Protein AF-A0A4Q8UQN9-F1 (afdb_monomer)

Structure (mmCIF, N/CA/C/O backbone):
data_AF-A0A4Q8UQN9-F1
#
_entry.id   AF-A0A4Q8UQN9-F1
#
loop_
_atom_site.group_PDB
_atom_site.id
_atom_site.type_symbol
_atom_site.label_atom_id
_atom_site.label_alt_id
_atom_site.label_comp_id
_atom_site.label_asym_id
_atom_site.label_entity_id
_atom_site.label_seq_id
_atom_site.pdbx_PDB_ins_code
_atom_site.Cartn_x
_atom_site.Cartn_y
_atom_site.Cartn_z
_atom_site.occupancy
_atom_site.B_iso_or_equiv
_atom_site.auth_seq_id
_atom_site.auth_comp_id
_atom_site.auth_asym_id
_atom_site.auth_atom_id
_atom_site.pdbx_PDB_model_num
ATOM 1 N N . MET A 1 1 ? 23.065 5.303 24.750 1.00 38.78 1 MET A N 1
ATOM 2 C CA . MET A 1 1 ? 22.580 4.631 23.529 1.00 38.78 1 MET A CA 1
ATOM 3 C C . MET A 1 1 ? 21.196 5.179 23.264 1.00 38.78 1 MET A C 1
ATOM 5 O O . MET A 1 1 ? 20.233 4.684 23.829 1.00 38.78 1 MET A O 1
ATOM 9 N N . THR A 1 2 ? 21.114 6.290 22.540 1.00 38.38 2 THR A N 1
ATOM 10 C CA . THR A 1 2 ? 19.826 6.889 22.186 1.00 38.38 2 THR A CA 1
ATOM 11 C C . THR A 1 2 ? 19.364 6.171 20.930 1.00 38.38 2 THR A C 1
ATOM 13 O O . THR A 1 2 ? 20.049 6.230 19.913 1.00 38.38 2 THR A O 1
ATOM 16 N N . MET A 1 3 ? 18.284 5.399 21.038 1.00 43.62 3 MET A N 1
ATOM 17 C CA . MET A 1 3 ? 17.592 4.884 19.864 1.00 43.62 3 MET A CA 1
ATOM 18 C C . MET A 1 3 ? 16.981 6.092 19.162 1.00 43.62 3 MET A C 1
ATOM 20 O O . MET A 1 3 ? 16.024 6.683 19.659 1.00 43.62 3 MET A O 1
ATOM 24 N N . ASP A 1 4 ? 17.608 6.492 18.062 1.00 40.50 4 ASP A N 1
ATOM 25 C CA . ASP A 1 4 ? 17.072 7.457 17.115 1.00 40.50 4 ASP A CA 1
A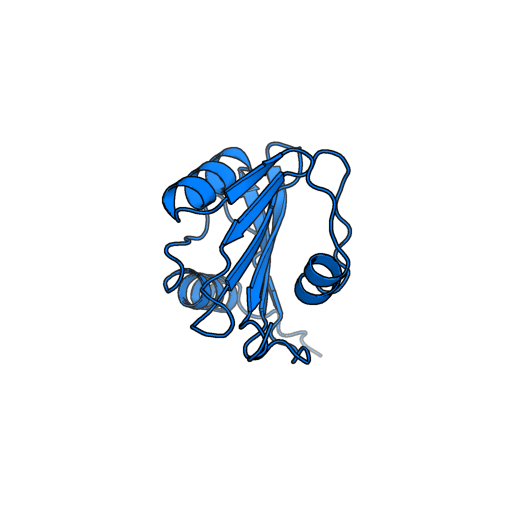TOM 26 C C . ASP A 1 4 ? 15.787 6.837 16.552 1.00 40.50 4 ASP A C 1
ATOM 28 O O . ASP A 1 4 ? 15.816 5.888 15.768 1.00 40.50 4 ASP A O 1
ATOM 32 N N . SER A 1 5 ? 14.644 7.260 17.089 1.00 50.06 5 SER A N 1
ATOM 33 C CA . SER A 1 5 ? 13.361 6.961 16.463 1.00 50.06 5 SER A CA 1
ATOM 34 C C . SER A 1 5 ? 13.346 7.783 15.180 1.00 50.06 5 SER A C 1
ATOM 36 O O . SER A 1 5 ? 13.483 9.003 15.296 1.00 50.06 5 SER A O 1
ATOM 38 N N . PRO A 1 6 ? 13.229 7.178 13.982 1.00 48.44 6 PRO A N 1
ATOM 39 C CA . PRO A 1 6 ? 13.164 7.965 12.761 1.00 48.44 6 PRO A CA 1
ATOM 40 C C . PRO A 1 6 ? 12.004 8.944 12.916 1.00 48.44 6 PRO A C 1
ATOM 42 O O . PRO A 1 6 ? 10.901 8.550 13.305 1.00 48.44 6 PRO A O 1
ATOM 45 N N . ALA A 1 7 ? 12.289 10.229 12.712 1.00 49.69 7 ALA A N 1
ATOM 46 C CA . ALA A 1 7 ? 11.323 11.285 12.923 1.00 49.69 7 ALA A CA 1
ATOM 47 C C . ALA A 1 7 ? 10.059 10.963 12.121 1.00 49.69 7 ALA A C 1
ATOM 49 O O . ALA A 1 7 ? 10.106 10.747 10.911 1.00 49.69 7 ALA A O 1
ATOM 50 N N . THR A 1 8 ? 8.907 10.939 12.786 1.00 53.03 8 THR A N 1
ATOM 51 C CA . THR A 1 8 ? 7.613 10.639 12.159 1.00 53.03 8 THR A CA 1
ATOM 52 C C . THR A 1 8 ? 7.322 11.574 10.968 1.00 53.03 8 THR A C 1
ATOM 54 O O . THR A 1 8 ? 6.600 11.200 10.050 1.00 53.03 8 THR A O 1
ATOM 57 N N . GLY A 1 9 ? 7.941 12.764 10.928 1.00 57.84 9 GLY A N 1
ATOM 58 C CA . GLY A 1 9 ? 7.896 13.688 9.787 1.00 57.84 9 GLY A CA 1
ATOM 59 C C . GLY A 1 9 ? 8.644 13.215 8.530 1.00 57.84 9 GLY A C 1
ATOM 60 O O . GLY A 1 9 ? 8.201 13.515 7.419 1.00 57.84 9 GLY A O 1
ATOM 61 N N . ASP A 1 10 ? 9.716 12.432 8.675 1.00 83.00 10 ASP A N 1
ATOM 62 C CA . ASP A 1 10 ? 10.464 11.865 7.545 1.00 83.00 10 ASP A CA 1
ATOM 63 C C . ASP A 1 10 ? 9.693 10.702 6.912 1.00 83.00 10 ASP A C 1
ATOM 65 O O . ASP A 1 10 ? 9.572 10.617 5.689 1.00 83.00 10 ASP A O 1
ATOM 69 N N . ALA A 1 11 ? 9.102 9.837 7.742 1.00 90.81 11 ALA A N 1
ATOM 70 C CA . ALA A 1 11 ? 8.358 8.670 7.274 1.00 90.81 11 ALA A CA 1
ATOM 71 C C . ALA A 1 11 ? 7.092 9.059 6.491 1.00 90.81 11 ALA A C 1
ATOM 73 O O . ALA A 1 11 ? 6.841 8.504 5.420 1.00 90.81 11 ALA A O 1
ATOM 74 N N . SER A 1 12 ? 6.327 10.044 6.975 1.00 92.31 12 SER A N 1
ATOM 75 C CA . SER A 1 12 ? 5.133 10.547 6.281 1.00 92.31 12 SER A CA 1
ATOM 76 C C . SER A 1 12 ? 5.472 11.201 4.943 1.00 92.31 12 SER A C 1
ATOM 78 O O . SER A 1 12 ? 4.818 10.932 3.936 1.00 92.31 12 SER A O 1
ATOM 80 N N . SER A 1 13 ? 6.523 12.026 4.908 1.00 94.06 13 SER A N 1
ATOM 81 C CA . SER A 1 13 ? 6.965 12.708 3.683 1.00 94.06 13 SER A CA 1
ATOM 82 C C . SER A 1 13 ? 7.496 11.720 2.642 1.00 94.06 13 SER A C 1
ATOM 84 O O . SER A 1 13 ? 7.214 11.849 1.447 1.00 94.06 13 SER A O 1
ATOM 86 N N . LEU A 1 14 ? 8.222 10.692 3.092 1.00 95.06 14 LEU A N 1
ATOM 87 C CA . LEU A 1 14 ? 8.696 9.609 2.238 1.00 95.06 14 LEU A CA 1
ATOM 88 C C . LEU A 1 14 ? 7.530 8.785 1.681 1.00 95.06 14 LEU A C 1
ATOM 90 O O . LEU A 1 14 ? 7.473 8.555 0.475 1.00 95.06 14 LEU A O 1
ATOM 94 N N . ALA A 1 15 ? 6.579 8.382 2.528 1.00 95.81 15 ALA A N 1
ATOM 95 C CA . ALA A 1 15 ? 5.383 7.662 2.097 1.00 95.81 15 ALA A CA 1
ATOM 96 C C . ALA A 1 15 ? 4.577 8.466 1.065 1.00 95.81 15 ALA A C 1
ATOM 98 O O . ALA A 1 15 ? 4.256 7.941 0.002 1.00 95.81 15 ALA A O 1
ATOM 99 N N . ALA A 1 16 ? 4.335 9.757 1.313 1.00 94.81 16 ALA A N 1
ATOM 100 C CA . ALA A 1 16 ? 3.656 10.634 0.359 1.00 94.81 16 ALA A CA 1
ATOM 101 C C . ALA A 1 16 ? 4.394 10.709 -0.991 1.00 94.81 16 ALA A C 1
ATOM 103 O O . ALA A 1 16 ? 3.765 10.634 -2.046 1.00 94.81 16 ALA A O 1
ATOM 104 N N . SER A 1 17 ? 5.728 10.786 -0.968 1.00 94.94 17 SER A N 1
ATOM 105 C CA . SER A 1 17 ? 6.553 10.816 -2.184 1.00 94.94 17 SER A CA 1
ATOM 106 C C . SER A 1 17 ? 6.502 9.504 -2.972 1.00 94.94 17 SER A C 1
ATOM 108 O O . SER A 1 17 ? 6.546 9.525 -4.199 1.00 94.94 17 SER A O 1
ATOM 110 N N . LEU A 1 18 ? 6.394 8.363 -2.285 1.00 94.62 18 LEU A N 1
ATOM 111 C CA . LEU A 1 18 ? 6.224 7.053 -2.920 1.00 94.62 18 LEU A CA 1
ATOM 112 C C . LEU A 1 18 ? 4.813 6.883 -3.504 1.00 94.62 18 LEU A C 1
ATOM 114 O O . LEU A 1 18 ? 4.654 6.232 -4.533 1.00 94.62 18 LEU A O 1
ATOM 118 N N . PHE A 1 19 ? 3.798 7.464 -2.862 1.00 94.94 19 PHE A N 1
ATOM 119 C CA . PHE A 1 19 ? 2.389 7.303 -3.230 1.00 94.94 19 PHE A CA 1
ATOM 120 C C . PHE A 1 19 ? 1.978 8.216 -4.393 1.00 94.94 19 PHE A C 1
ATOM 122 O O . PHE A 1 19 ? 1.211 7.794 -5.258 1.00 94.94 19 PHE A O 1
ATOM 129 N N . ALA A 1 20 ? 2.526 9.434 -4.456 1.00 93.00 20 ALA A N 1
ATOM 130 C CA . ALA A 1 20 ? 2.139 10.444 -5.441 1.00 93.00 20 ALA A CA 1
ATOM 131 C C . ALA A 1 20 ? 2.235 9.986 -6.915 1.00 93.00 20 ALA A C 1
ATOM 133 O O . ALA A 1 20 ? 1.299 10.253 -7.664 1.00 93.00 20 ALA A O 1
ATOM 134 N N . PRO A 1 21 ? 3.278 9.253 -7.365 1.00 91.38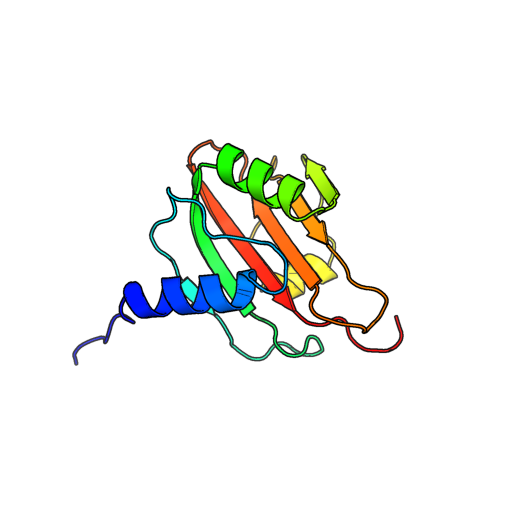 21 PRO A N 1
ATOM 135 C CA . PRO A 1 21 ? 3.354 8.746 -8.741 1.00 91.38 21 PRO A CA 1
ATOM 136 C C . PRO A 1 21 ? 2.280 7.711 -9.107 1.00 91.38 21 PRO A C 1
ATOM 138 O O . PRO A 1 21 ? 2.174 7.332 -10.271 1.00 91.38 21 PRO A O 1
ATOM 141 N N . LEU A 1 22 ? 1.543 7.202 -8.119 1.00 91.31 22 LEU A N 1
ATOM 142 C CA . LEU A 1 22 ? 0.517 6.170 -8.260 1.00 91.31 22 LEU A CA 1
ATOM 143 C C . LEU A 1 22 ? -0.899 6.718 -8.042 1.00 91.31 22 LEU A C 1
ATOM 145 O O . LEU A 1 22 ? -1.835 5.926 -7.932 1.00 91.31 22 LEU A O 1
ATOM 149 N N . ASP A 1 23 ? -1.039 8.044 -7.942 1.00 92.00 23 ASP A N 1
ATOM 150 C CA . ASP A 1 23 ? -2.276 8.741 -7.570 1.00 92.00 23 ASP A CA 1
ATOM 151 C C . ASP A 1 23 ? -2.835 8.297 -6.202 1.00 92.00 23 ASP A C 1
ATOM 153 O O . ASP A 1 23 ? -4.021 8.454 -5.911 1.00 92.00 23 ASP A O 1
ATOM 157 N N . LEU A 1 24 ? -1.974 7.737 -5.346 1.00 93.88 24 LEU A N 1
ATOM 158 C CA . LEU A 1 24 ? -2.288 7.412 -3.960 1.00 93.88 24 LEU A CA 1
ATOM 159 C C . LEU A 1 24 ? -1.946 8.600 -3.055 1.00 93.88 24 LEU A C 1
ATOM 161 O O . LEU A 1 24 ? -1.036 9.387 -3.326 1.00 93.88 24 LEU A O 1
ATOM 165 N N . SER A 1 25 ? -2.629 8.682 -1.920 1.00 95.31 25 SER A N 1
ATOM 166 C CA . SER A 1 25 ? -2.336 9.637 -0.854 1.00 95.31 25 SER A CA 1
ATOM 167 C C . SER A 1 25 ? -2.380 8.945 0.501 1.00 95.31 25 SER A C 1
ATOM 169 O O . SER A 1 25 ? -3.040 7.918 0.664 1.00 95.31 25 SER A O 1
ATOM 171 N N . LEU A 1 26 ? -1.681 9.505 1.489 1.00 94.75 26 LEU A N 1
ATOM 172 C CA . LEU A 1 26 ? -1.914 9.112 2.874 1.00 94.75 26 LEU A CA 1
ATOM 173 C C . LEU A 1 26 ? -3.311 9.596 3.298 1.00 94.75 26 LEU A C 1
ATOM 175 O O . LEU A 1 26 ? -3.647 10.748 3.011 1.00 94.75 26 LEU A O 1
ATOM 179 N N . PRO A 1 27 ? -4.110 8.753 3.973 1.00 94.12 27 PRO A N 1
ATOM 180 C CA . PRO A 1 27 ? -5.325 9.198 4.649 1.00 94.12 27 PRO A CA 1
ATOM 181 C C . PRO A 1 27 ? -5.029 10.339 5.631 1.00 94.12 27 PRO A C 1
ATOM 183 O O . PRO A 1 27 ? -3.977 10.350 6.272 1.00 94.12 27 PRO A O 1
ATOM 186 N N . ALA A 1 28 ? -5.961 11.274 5.808 1.00 92.00 28 ALA A N 1
ATOM 187 C CA . ALA A 1 28 ? -5.829 12.348 6.794 1.00 92.00 28 ALA A CA 1
ATOM 188 C C . ALA A 1 28 ? -5.784 11.804 8.233 1.00 92.00 28 ALA A C 1
ATOM 190 O O . ALA A 1 28 ? -5.187 12.417 9.117 1.00 92.00 28 ALA A O 1
ATOM 191 N N . SER A 1 29 ? -6.396 10.638 8.449 1.00 91.69 29 SER A N 1
ATOM 192 C CA . SER A 1 29 ? -6.393 9.885 9.705 1.00 91.69 29 SER A CA 1
ATOM 193 C C . SER A 1 29 ? -5.123 9.049 9.943 1.00 91.69 29 SER A C 1
ATOM 195 O O . SER A 1 29 ? -5.049 8.348 10.953 1.00 91.69 29 SER A O 1
ATOM 197 N N . ALA A 1 30 ? -4.139 9.084 9.034 1.00 93.38 30 ALA A N 1
ATOM 198 C CA . ALA A 1 30 ? -2.958 8.231 9.118 1.00 93.38 30 ALA A CA 1
ATOM 199 C C . ALA A 1 30 ? -2.062 8.568 10.322 1.00 93.38 30 ALA A C 1
ATOM 201 O O . ALA A 1 30 ? -1.633 9.707 10.501 1.00 93.38 30 ALA A O 1
ATOM 202 N N . ASP A 1 31 ? -1.713 7.539 11.093 1.00 93.38 31 ASP A N 1
ATOM 203 C CA . ASP A 1 31 ? -0.802 7.618 12.235 1.00 93.38 31 ASP A CA 1
ATOM 204 C C . ASP A 1 31 ? 0.164 6.419 12.273 1.00 93.38 31 ASP A C 1
ATOM 206 O O . ASP A 1 31 ? -0.056 5.387 11.628 1.00 93.38 31 ASP A O 1
ATOM 210 N N . GLY A 1 32 ? 1.268 6.559 13.013 1.00 93.88 32 GLY A N 1
ATOM 211 C CA . GLY A 1 32 ? 2.249 5.490 13.216 1.00 93.88 32 GLY A CA 1
ATOM 212 C C . GLY A 1 32 ? 2.937 5.025 11.928 1.00 93.88 32 GLY A C 1
ATOM 213 O O . GLY A 1 32 ? 3.208 3.833 11.772 1.00 93.88 32 GLY A O 1
ATOM 214 N N . ILE A 1 33 ? 3.182 5.948 10.992 1.00 95.50 33 ILE A N 1
ATOM 215 C CA . ILE A 1 33 ? 3.724 5.642 9.664 1.00 95.50 33 ILE A CA 1
ATOM 216 C C . ILE A 1 33 ? 5.158 5.117 9.773 1.00 95.50 33 ILE A C 1
ATOM 218 O O . ILE A 1 33 ? 6.049 5.774 10.309 1.00 95.50 33 ILE A O 1
ATOM 222 N N . ALA A 1 34 ? 5.384 3.941 9.196 1.00 94.75 34 ALA A N 1
ATOM 223 C CA . ALA A 1 34 ? 6.693 3.329 9.027 1.00 94.75 34 ALA A CA 1
ATOM 224 C C . ALA A 1 34 ? 6.896 2.943 7.560 1.00 94.75 34 ALA A C 1
ATOM 226 O O . ALA A 1 34 ? 5.973 2.443 6.917 1.00 94.75 34 ALA A O 1
ATOM 227 N N . VAL A 1 35 ? 8.106 3.146 7.039 1.00 95.69 35 VAL A N 1
ATOM 228 C CA . VAL A 1 35 ? 8.476 2.798 5.661 1.00 95.69 35 VAL A CA 1
ATOM 229 C C . VAL A 1 35 ? 9.680 1.864 5.693 1.00 95.69 35 VAL A C 1
ATOM 231 O O . VAL A 1 35 ? 10.715 2.203 6.259 1.00 95.69 35 VAL A O 1
ATOM 234 N N . ASP A 1 36 ? 9.551 0.698 5.070 1.00 94.50 36 ASP A N 1
ATOM 235 C CA . ASP A 1 36 ? 10.632 -0.268 4.887 1.00 94.50 36 ASP A CA 1
ATOM 236 C C . ASP A 1 36 ? 11.027 -0.336 3.406 1.00 94.50 36 ASP A C 1
ATOM 238 O O . ASP A 1 36 ? 10.232 -0.741 2.557 1.00 94.50 36 ASP A O 1
ATOM 242 N N . GLN A 1 37 ? 12.266 0.058 3.101 1.00 93.56 37 GLN A N 1
ATOM 243 C CA . GLN A 1 37 ? 12.860 0.028 1.757 1.00 93.56 37 GLN A CA 1
ATOM 244 C C . GLN A 1 37 ? 13.961 -1.034 1.625 1.00 93.56 37 GLN A C 1
ATOM 246 O O . GLN A 1 37 ? 14.800 -0.946 0.729 1.00 93.56 37 GLN A O 1
ATOM 251 N N . THR A 1 38 ? 13.995 -2.040 2.512 1.00 92.94 38 THR A N 1
ATOM 252 C CA . THR A 1 38 ? 14.981 -3.130 2.392 1.00 92.94 38 THR A CA 1
ATOM 253 C C . THR A 1 38 ? 14.859 -3.771 1.000 1.00 92.94 38 THR A C 1
ATOM 255 O O . THR A 1 38 ? 13.735 -4.048 0.583 1.00 92.94 38 THR A O 1
ATOM 258 N N . PRO A 1 39 ? 15.954 -3.992 0.254 1.00 91.12 39 PRO A N 1
ATOM 259 C CA . PRO A 1 39 ? 15.877 -4.552 -1.093 1.00 91.12 39 PRO A CA 1
ATOM 260 C C . PRO A 1 39 ? 15.106 -5.876 -1.135 1.00 91.12 39 PRO A C 1
ATOM 262 O O . PRO A 1 39 ? 15.286 -6.731 -0.267 1.00 91.12 39 PRO A O 1
ATOM 265 N N . LEU A 1 40 ? 14.266 -6.053 -2.155 1.00 90.69 40 LEU A N 1
ATOM 266 C CA . LEU A 1 40 ? 13.458 -7.257 -2.335 1.00 90.69 40 LEU A CA 1
ATOM 267 C C . LEU A 1 40 ? 13.553 -7.739 -3.780 1.00 90.69 40 LEU A C 1
ATOM 269 O O . LEU A 1 40 ? 12.818 -7.283 -4.645 1.00 90.69 40 LEU A O 1
ATOM 273 N N . GLU A 1 41 ? 14.417 -8.710 -4.043 1.00 89.56 41 GLU A N 1
ATOM 274 C CA . GLU A 1 41 ? 14.488 -9.353 -5.357 1.00 89.56 41 GLU A CA 1
ATOM 275 C C . GLU A 1 41 ? 13.264 -10.263 -5.594 1.00 89.56 41 GLU A C 1
ATOM 277 O O . GLU A 1 41 ? 12.829 -10.970 -4.675 1.00 89.56 41 GLU A O 1
ATOM 282 N N . PRO A 1 42 ? 12.695 -10.313 -6.814 1.00 88.00 42 PRO A N 1
ATOM 283 C CA . PRO A 1 42 ? 13.106 -9.626 -8.050 1.00 88.00 42 PRO A CA 1
ATOM 284 C C . PRO A 1 42 ? 12.426 -8.252 -8.274 1.00 88.00 42 PRO A C 1
ATOM 286 O O . PRO A 1 42 ? 12.310 -7.789 -9.407 1.00 88.00 42 PRO A O 1
ATOM 289 N N . PHE A 1 43 ? 11.889 -7.629 -7.226 1.00 89.88 43 PHE A N 1
ATOM 290 C CA . PHE A 1 43 ? 11.050 -6.434 -7.291 1.00 89.88 43 PHE A CA 1
ATOM 291 C C . PHE A 1 43 ? 11.865 -5.157 -7.044 1.00 89.88 43 PHE A C 1
ATOM 293 O O . PHE A 1 43 ? 12.047 -4.706 -5.911 1.00 89.88 43 PHE A O 1
ATOM 300 N N . ALA A 1 44 ? 12.345 -4.538 -8.121 1.00 87.81 44 ALA A N 1
ATOM 301 C CA . ALA A 1 44 ? 13.103 -3.295 -8.024 1.00 87.81 44 ALA A CA 1
ATOM 302 C C . ALA A 1 44 ? 12.273 -2.166 -7.382 1.00 87.81 44 ALA A C 1
ATOM 304 O O . ALA A 1 44 ? 11.065 -2.046 -7.607 1.00 87.81 44 ALA A O 1
ATOM 305 N N . GLY A 1 45 ? 12.932 -1.341 -6.561 1.00 87.31 45 GLY A N 1
ATOM 306 C CA . GLY A 1 45 ? 12.294 -0.211 -5.877 1.00 87.31 45 GLY A CA 1
ATOM 307 C C . GLY A 1 45 ? 11.210 -0.609 -4.870 1.00 87.31 45 GLY A C 1
ATOM 308 O O . GLY A 1 45 ? 10.389 0.232 -4.510 1.00 87.31 45 GLY A O 1
ATOM 309 N N . ALA A 1 46 ? 11.182 -1.875 -4.434 1.00 93.12 46 ALA A N 1
ATOM 310 C CA . ALA A 1 46 ? 10.190 -2.358 -3.490 1.00 93.12 46 ALA A CA 1
ATOM 311 C C . ALA A 1 46 ? 10.245 -1.599 -2.158 1.00 93.12 46 ALA A C 1
ATOM 313 O O . ALA A 1 46 ? 11.278 -1.539 -1.490 1.00 93.12 46 ALA A O 1
ATOM 314 N N . SER A 1 47 ? 9.096 -1.101 -1.728 1.00 95.31 47 SER A N 1
ATOM 315 C CA . SER A 1 47 ? 8.895 -0.478 -0.427 1.00 95.31 47 SER A CA 1
ATOM 316 C C . SER A 1 47 ? 7.608 -0.990 0.203 1.00 95.31 47 SER A C 1
ATOM 318 O O . SER A 1 47 ? 6.667 -1.357 -0.500 1.00 95.31 47 SER A O 1
ATOM 320 N N . LEU A 1 48 ? 7.591 -1.050 1.531 1.00 96.12 48 LEU A N 1
ATOM 321 C CA . LEU A 1 48 ? 6.417 -1.393 2.317 1.00 96.12 48 LEU A CA 1
ATOM 322 C C . LEU A 1 48 ? 6.165 -0.287 3.337 1.00 96.12 48 LEU A C 1
ATOM 324 O O . LEU A 1 48 ? 6.928 -0.119 4.288 1.00 96.12 48 LEU A O 1
ATOM 328 N N . THR A 1 49 ? 5.076 0.445 3.152 1.00 96.81 49 THR A N 1
ATOM 329 C CA . THR A 1 49 ? 4.600 1.443 4.105 1.00 96.81 49 THR A CA 1
ATOM 330 C C . THR A 1 49 ? 3.514 0.827 4.977 1.00 96.81 49 THR A C 1
ATOM 332 O O . THR A 1 49 ? 2.607 0.172 4.473 1.00 96.81 49 THR A O 1
ATOM 335 N N . SER A 1 50 ? 3.599 1.020 6.291 1.00 95.62 50 SER A N 1
ATOM 336 C CA . SER A 1 50 ? 2.591 0.562 7.250 1.00 95.62 50 SER A CA 1
ATOM 337 C C . SER A 1 50 ? 2.140 1.712 8.136 1.00 95.62 50 SER A C 1
ATOM 339 O O . SER A 1 50 ? 2.981 2.472 8.604 1.00 95.62 50 SER A O 1
ATOM 341 N N . PHE A 1 51 ? 0.840 1.823 8.383 1.00 95.38 51 PHE A N 1
ATOM 342 C CA . PHE A 1 51 ? 0.252 2.863 9.233 1.00 95.38 51 PHE A CA 1
ATOM 343 C C . PHE A 1 51 ? -1.131 2.431 9.720 1.00 95.38 51 PHE A C 1
ATOM 345 O O . PHE A 1 51 ? -1.701 1.472 9.205 1.00 95.38 51 PHE A O 1
ATOM 352 N N . THR A 1 52 ? -1.681 3.123 10.710 1.00 94.94 52 THR A N 1
ATOM 353 C CA . THR A 1 52 ? -3.097 3.004 11.081 1.00 94.94 52 THR A CA 1
ATOM 354 C C . THR A 1 52 ? -3.876 4.152 10.470 1.00 94.94 52 THR A C 1
ATOM 356 O O . THR A 1 52 ? -3.410 5.282 10.542 1.00 94.94 52 THR A O 1
ATOM 359 N N . ALA A 1 53 ? -5.040 3.883 9.888 1.00 94.69 53 ALA A N 1
ATOM 360 C CA . ALA A 1 53 ? -5.959 4.914 9.410 1.00 94.69 53 ALA A CA 1
ATOM 361 C C . ALA A 1 53 ? -7.395 4.378 9.373 1.00 94.69 53 ALA A C 1
ATOM 363 O O . ALA A 1 53 ? -7.625 3.189 9.624 1.00 94.69 53 ALA A O 1
ATOM 364 N N . ASP A 1 54 ? -8.331 5.259 9.031 1.00 94.38 54 ASP A N 1
ATOM 365 C CA . ASP A 1 54 ? -9.687 4.885 8.655 1.00 94.38 54 ASP A CA 1
ATOM 366 C C . ASP A 1 54 ? -9.679 4.025 7.378 1.00 94.38 54 ASP A C 1
ATOM 368 O O . ASP A 1 54 ? -9.072 4.360 6.353 1.00 94.38 54 ASP A O 1
ATOM 372 N N . THR A 1 55 ? -10.319 2.862 7.452 1.00 92.75 55 THR A N 1
ATOM 373 C CA . THR A 1 55 ? -10.297 1.882 6.363 1.00 92.75 55 THR A CA 1
ATOM 374 C C . THR A 1 55 ? -11.224 2.241 5.208 1.00 92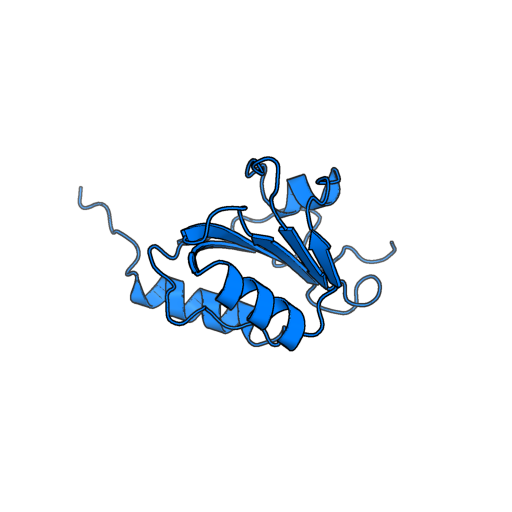.75 55 THR A C 1
ATOM 376 O O . THR A 1 55 ? -10.901 1.905 4.066 1.00 92.75 55 THR A O 1
ATOM 379 N N . GLU A 1 56 ? -12.323 2.955 5.453 1.00 92.44 56 GLU A N 1
ATOM 380 C CA . GLU A 1 56 ? -13.229 3.434 4.402 1.00 92.44 56 GLU A CA 1
ATOM 381 C C . GLU A 1 56 ? -12.606 4.603 3.626 1.00 92.44 56 GLU A C 1
ATOM 383 O O . GLU A 1 56 ? -12.715 4.674 2.395 1.00 92.44 56 GLU A O 1
ATOM 388 N N . GLU A 1 57 ? -11.861 5.467 4.316 1.00 94.31 57 GLU A N 1
ATOM 389 C CA . GLU A 1 57 ? -11.021 6.499 3.712 1.00 94.31 57 GLU A CA 1
ATOM 390 C C . GLU A 1 57 ? -9.981 5.858 2.783 1.00 94.31 57 GLU A C 1
ATOM 392 O O . GLU A 1 57 ? -9.880 6.228 1.609 1.00 94.31 57 GLU A O 1
ATOM 397 N N . MET A 1 58 ? -9.271 4.825 3.252 1.00 94.88 58 MET A N 1
ATOM 398 C CA . MET A 1 58 ? -8.278 4.134 2.424 1.00 94.88 58 MET A CA 1
ATOM 399 C C . MET A 1 58 ? -8.905 3.414 1.218 1.00 94.88 58 MET A C 1
ATOM 401 O O . MET A 1 58 ? -8.350 3.466 0.119 1.00 94.88 58 MET A O 1
ATOM 405 N N . LYS A 1 59 ? -10.079 2.784 1.371 1.00 93.69 59 LYS A N 1
ATOM 406 C CA . LYS A 1 59 ? -10.821 2.195 0.238 1.00 93.69 59 LYS A CA 1
ATOM 407 C C . LYS A 1 59 ? -11.196 3.260 -0.794 1.00 93.69 59 LYS A C 1
ATOM 409 O O . LYS A 1 59 ? -11.046 3.029 -1.993 1.00 93.69 59 LYS A O 1
ATOM 414 N N . SER A 1 60 ? -11.629 4.436 -0.346 1.00 94.50 60 SER A N 1
ATOM 415 C CA . SER A 1 60 ? -11.970 5.557 -1.229 1.00 94.50 60 SER A CA 1
ATOM 416 C C . SER A 1 60 ? -10.749 6.079 -1.997 1.00 94.50 60 SER A C 1
ATOM 418 O O . SER A 1 60 ? -10.841 6.352 -3.197 1.00 94.50 60 SER A O 1
ATOM 420 N N . ILE A 1 61 ? -9.584 6.143 -1.341 1.00 95.44 61 ILE A N 1
ATOM 421 C CA . ILE A 1 61 ? -8.297 6.476 -1.974 1.00 95.44 61 ILE A CA 1
ATOM 422 C C . ILE A 1 61 ? -7.927 5.429 -3.032 1.00 95.44 61 ILE A C 1
ATOM 424 O O . ILE A 1 61 ? -7.588 5.791 -4.157 1.00 95.44 61 ILE A O 1
ATOM 428 N N . CYS A 1 62 ? -8.064 4.136 -2.726 1.00 94.81 62 CYS A N 1
ATOM 429 C CA . CYS A 1 62 ? -7.830 3.061 -3.691 1.00 94.81 62 CYS A CA 1
ATOM 430 C C . CYS A 1 62 ? -8.693 3.204 -4.955 1.00 94.81 62 CYS A C 1
ATOM 432 O O . CYS A 1 62 ? -8.190 3.063 -6.075 1.00 94.81 62 CYS A O 1
ATOM 434 N N . VAL A 1 63 ? -9.994 3.462 -4.790 1.00 93.62 63 VAL A N 1
ATOM 435 C CA . VAL A 1 63 ? -10.921 3.649 -5.917 1.00 93.62 63 VAL A CA 1
ATOM 436 C C . VAL A 1 63 ? -10.526 4.878 -6.735 1.00 93.62 63 VAL A C 1
ATOM 438 O O . VAL A 1 63 ? -10.480 4.806 -7.962 1.00 93.62 63 VAL A O 1
ATOM 441 N N . SER A 1 64 ? -10.175 5.978 -6.068 1.00 93.75 64 SER A N 1
ATOM 442 C CA . SER A 1 64 ? -9.768 7.230 -6.721 1.00 93.75 64 SER A CA 1
ATOM 443 C C . SER A 1 64 ? -8.466 7.085 -7.516 1.00 93.75 64 SER A C 1
ATOM 445 O O . SER A 1 64 ? -8.349 7.650 -8.599 1.00 93.75 64 SER A O 1
ATOM 447 N N . ALA A 1 65 ? -7.531 6.252 -7.046 1.00 91.19 65 ALA A N 1
ATOM 448 C CA . ALA A 1 65 ? -6.305 5.892 -7.765 1.00 91.19 65 ALA A CA 1
ATOM 449 C C . ALA A 1 65 ? -6.543 4.942 -8.965 1.00 91.19 65 ALA A C 1
ATOM 451 O O . ALA A 1 65 ? -5.602 4.533 -9.660 1.00 91.19 65 ALA A O 1
ATOM 452 N N . GLY A 1 66 ? -7.796 4.544 -9.218 1.00 90.19 66 GLY A N 1
ATOM 453 C CA . GLY A 1 66 ? -8.169 3.620 -10.289 1.00 90.19 66 GLY A CA 1
ATOM 454 C C . GLY A 1 66 ? -7.664 2.196 -10.060 1.00 90.19 66 GLY A C 1
ATOM 455 O O . GLY A 1 66 ? -7.322 1.507 -11.020 1.00 90.19 66 GLY A O 1
ATOM 456 N N . SER A 1 67 ? -7.546 1.770 -8.799 1.00 90.06 67 SER A N 1
ATOM 457 C CA . SER A 1 67 ? -7.164 0.395 -8.465 1.00 90.06 67 SER A CA 1
ATOM 458 C C . SER A 1 67 ? -8.336 -0.577 -8.582 1.00 90.06 67 SER A C 1
ATOM 460 O O . SER A 1 6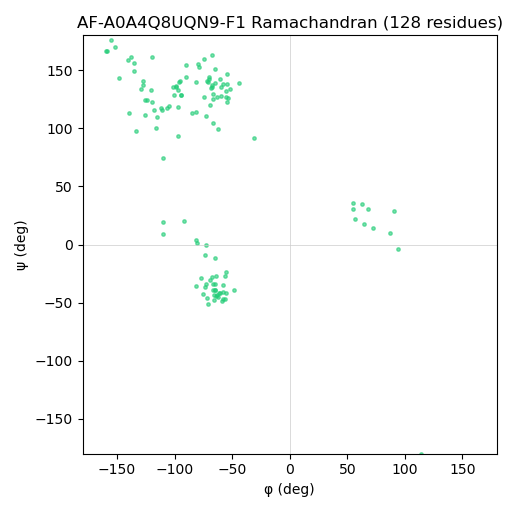7 ? -9.503 -0.211 -8.430 1.00 90.06 67 SER A O 1
ATOM 462 N N . MET A 1 68 ? -8.017 -1.849 -8.805 1.00 89.88 68 MET A N 1
ATOM 463 C CA . MET A 1 68 ? -8.954 -2.946 -8.604 1.00 89.88 68 MET A CA 1
ATOM 464 C C . MET A 1 68 ? -9.110 -3.201 -7.105 1.00 89.88 68 MET A C 1
ATOM 466 O O . MET A 1 68 ? -8.115 -3.412 -6.408 1.00 89.88 68 MET A O 1
ATOM 470 N N . VAL A 1 69 ? -10.353 -3.216 -6.625 1.00 91.19 69 VAL A N 1
ATOM 471 C CA . VAL A 1 69 ? -10.694 -3.472 -5.220 1.00 91.19 69 VAL A CA 1
ATOM 472 C C . VAL A 1 69 ? -11.298 -4.866 -5.095 1.00 91.19 69 VAL A C 1
ATOM 474 O O . VAL A 1 69 ? -12.357 -5.144 -5.654 1.00 91.19 69 VAL A O 1
ATOM 477 N N . ALA A 1 70 ? -10.625 -5.738 -4.349 1.00 89.44 70 ALA A N 1
ATOM 478 C CA . ALA A 1 70 ? -11.044 -7.109 -4.101 1.00 89.44 70 ALA A CA 1
ATOM 479 C C . ALA A 1 70 ? -11.336 -7.305 -2.600 1.00 89.44 70 ALA A C 1
ATOM 481 O O . ALA A 1 70 ? -10.404 -7.448 -1.800 1.00 89.44 70 ALA A O 1
ATOM 482 N N . PRO A 1 71 ? -12.612 -7.285 -2.176 1.00 87.75 71 PRO A N 1
ATOM 483 C CA . PRO A 1 71 ? -12.973 -7.603 -0.799 1.00 87.75 71 PRO A CA 1
ATOM 484 C C . PRO A 1 71 ? -12.770 -9.098 -0.531 1.00 87.75 71 PRO A C 1
ATOM 486 O O . PRO A 1 71 ? -13.067 -9.924 -1.393 1.00 87.75 71 PRO A O 1
ATOM 489 N N . ASN A 1 72 ? -12.306 -9.455 0.670 1.00 84.06 72 ASN A N 1
ATOM 490 C CA . ASN A 1 72 ? -12.005 -10.840 1.056 1.00 84.06 72 ASN A CA 1
ATOM 491 C C . ASN A 1 72 ? -11.025 -11.543 0.098 1.00 84.06 72 ASN A C 1
ATOM 493 O O . ASN A 1 72 ? -11.128 -12.750 -0.117 1.00 84.06 72 ASN A O 1
ATOM 497 N N . ALA A 1 73 ? -10.109 -10.789 -0.517 1.00 78.12 73 ALA A N 1
ATOM 498 C CA . ALA A 1 73 ? -9.134 -11.355 -1.438 1.00 78.12 73 ALA A CA 1
ATOM 499 C C . ALA A 1 73 ? -8.180 -12.308 -0.710 1.00 78.12 73 ALA A C 1
ATOM 501 O O . ALA A 1 73 ? -7.691 -12.018 0.384 1.00 78.12 73 ALA A O 1
ATOM 502 N N . GLU A 1 74 ? -7.875 -13.427 -1.358 1.00 76.62 74 GLU A N 1
ATOM 503 C CA . GLU A 1 74 ? -6.797 -14.305 -0.929 1.00 76.62 74 GLU A CA 1
ATOM 504 C C . GLU A 1 74 ? -5.456 -13.765 -1.420 1.00 76.62 74 GLU A C 1
ATOM 506 O O . GLU A 1 74 ? -5.321 -13.298 -2.553 1.00 76.62 74 GLU A O 1
ATOM 511 N N . ILE A 1 75 ? -4.441 -13.862 -0.566 1.00 73.50 75 ILE A N 1
ATOM 512 C CA . ILE A 1 75 ? -3.083 -13.472 -0.925 1.00 73.50 75 ILE A CA 1
ATOM 513 C C . ILE A 1 75 ? -2.416 -14.590 -1.686 1.00 73.50 75 I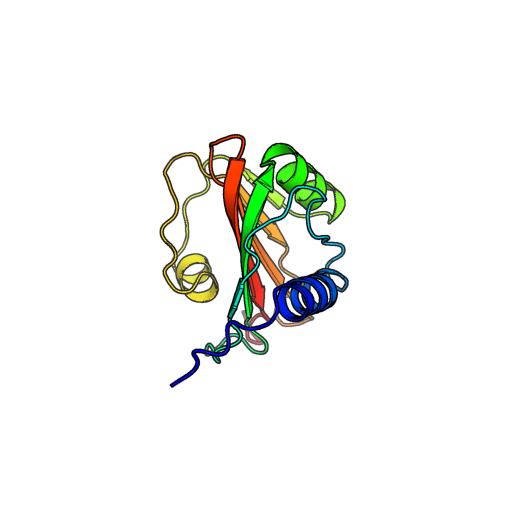LE A C 1
ATOM 515 O O . ILE A 1 75 ? -2.109 -15.652 -1.142 1.00 73.50 75 ILE A O 1
ATOM 519 N N . VAL A 1 76 ? -2.134 -14.315 -2.953 1.00 79.88 76 VAL A N 1
ATOM 520 C CA . VAL A 1 76 ? -1.298 -15.195 -3.757 1.00 79.88 76 VAL A CA 1
ATOM 521 C C . VAL A 1 76 ? 0.168 -15.054 -3.342 1.00 79.88 76 VAL A C 1
ATOM 523 O O . VAL A 1 76 ? 0.595 -14.054 -2.763 1.00 79.88 76 VAL A O 1
ATOM 526 N N . ALA A 1 77 ? 0.985 -16.054 -3.673 1.00 80.81 77 ALA A N 1
ATOM 527 C CA . ALA A 1 77 ? 2.388 -16.119 -3.247 1.00 80.81 77 ALA A CA 1
ATOM 528 C C . ALA A 1 77 ? 3.231 -14.886 -3.637 1.00 80.81 77 ALA A C 1
ATOM 530 O O . ALA A 1 77 ? 4.225 -14.577 -2.981 1.00 80.81 77 ALA A O 1
ATOM 531 N N . GLN A 1 78 ? 2.860 -14.185 -4.711 1.00 81.50 78 GLN A N 1
ATOM 532 C CA . GLN A 1 78 ? 3.515 -12.942 -5.110 1.00 81.50 78 GLN A CA 1
ATOM 533 C C . GLN A 1 78 ? 3.190 -11.783 -4.166 1.00 81.50 78 GLN A C 1
ATOM 535 O O . GLN A 1 78 ? 4.111 -11.085 -3.744 1.00 81.50 78 GLN A O 1
ATOM 540 N N . ASP A 1 79 ? 1.918 -11.613 -3.812 1.00 84.62 79 ASP A N 1
ATOM 541 C CA . ASP A 1 79 ? 1.475 -10.568 -2.892 1.00 84.62 79 ASP A CA 1
ATOM 542 C C . ASP A 1 79 ? 2.138 -10.763 -1.522 1.00 84.62 79 ASP A C 1
ATOM 544 O O . ASP A 1 79 ? 2.691 -9.821 -0.963 1.00 84.62 79 ASP A O 1
ATOM 548 N N . ALA A 1 80 ? 2.232 -12.012 -1.045 1.00 86.00 80 ALA A N 1
ATOM 549 C CA . ALA A 1 80 ? 2.932 -12.343 0.198 1.00 86.00 80 ALA A CA 1
ATOM 550 C C . ALA A 1 80 ? 4.411 -11.910 0.196 1.00 86.00 80 ALA A C 1
ATOM 552 O O . ALA A 1 80 ? 4.935 -11.499 1.233 1.00 86.00 80 ALA A O 1
ATOM 553 N N . LYS A 1 81 ? 5.093 -11.980 -0.958 1.00 89.19 81 LYS A N 1
ATOM 554 C CA . LYS A 1 81 ? 6.486 -11.526 -1.086 1.00 89.19 81 LYS A CA 1
ATOM 555 C C . LYS A 1 81 ? 6.598 -10.009 -1.011 1.00 89.19 81 LYS A C 1
ATOM 557 O O . LYS A 1 81 ? 7.398 -9.520 -0.220 1.00 89.19 81 LYS A O 1
ATOM 562 N N . VAL A 1 82 ? 5.816 -9.269 -1.802 1.00 90.44 82 VAL A N 1
ATOM 563 C CA . VAL A 1 82 ? 5.881 -7.791 -1.816 1.00 90.44 82 VAL A CA 1
ATOM 564 C C . VAL A 1 82 ? 5.382 -7.179 -0.507 1.00 90.44 82 VAL A C 1
ATOM 566 O O . VAL A 1 82 ? 5.892 -6.149 -0.077 1.00 90.44 82 VAL A O 1
ATOM 569 N N . LEU A 1 83 ? 4.474 -7.870 0.185 1.00 91.31 83 LEU A N 1
ATOM 570 C CA . LEU A 1 83 ? 4.034 -7.553 1.544 1.00 91.31 83 LEU A CA 1
ATOM 571 C C . LEU A 1 83 ? 4.998 -8.064 2.626 1.00 91.31 83 LEU A C 1
ATOM 573 O O . LEU A 1 83 ? 4.711 -7.921 3.809 1.00 91.31 83 LEU A O 1
ATOM 577 N N . ARG A 1 84 ? 6.139 -8.658 2.252 1.00 89.88 84 ARG A N 1
ATOM 578 C CA . ARG A 1 84 ? 7.213 -9.097 3.164 1.00 89.88 84 ARG A CA 1
ATOM 579 C C . ARG A 1 84 ? 6.736 -10.040 4.270 1.00 89.88 84 ARG A C 1
ATOM 581 O O . ARG A 1 84 ? 7.213 -9.986 5.400 1.00 89.88 84 ARG A O 1
ATOM 588 N N . GLY A 1 85 ? 5.781 -10.908 3.947 1.00 82.88 85 GLY A N 1
ATOM 589 C CA . GLY A 1 85 ? 5.213 -11.859 4.899 1.00 82.88 85 GLY A CA 1
ATOM 590 C C . GLY A 1 85 ? 4.303 -11.233 5.957 1.00 82.88 85 GLY A C 1
ATOM 591 O O . GLY A 1 85 ? 3.984 -11.911 6.932 1.00 82.88 85 GLY A O 1
ATOM 592 N N . VAL A 1 86 ? 3.866 -9.978 5.787 1.00 81.25 86 VAL A N 1
ATOM 593 C CA . VAL A 1 86 ? 2.783 -9.414 6.600 1.00 81.25 86 VAL A CA 1
ATOM 594 C C . VAL A 1 86 ? 1.565 -10.331 6.504 1.00 81.25 86 VAL A C 1
ATOM 596 O O . VAL A 1 86 ? 1.062 -10.617 5.416 1.00 81.25 86 VAL A O 1
ATOM 599 N N . GLY A 1 87 ? 1.112 -10.807 7.664 1.00 69.81 87 GLY A N 1
ATOM 600 C CA . GLY A 1 87 ? -0.099 -11.606 7.773 1.00 69.81 87 GLY A CA 1
ATOM 601 C C . GLY A 1 87 ? -1.325 -10.760 7.453 1.00 69.81 87 GLY A C 1
ATOM 602 O O . GLY A 1 87 ? -1.442 -9.630 7.925 1.00 69.81 87 GLY A O 1
ATOM 603 N N . ILE A 1 88 ? -2.236 -11.318 6.662 1.00 74.75 88 ILE A N 1
ATOM 604 C CA . ILE A 1 88 ? -3.520 -10.692 6.363 1.00 74.75 88 ILE A CA 1
ATOM 605 C C . ILE A 1 88 ? -4.592 -11.325 7.232 1.00 74.75 88 ILE A C 1
ATOM 607 O O . ILE A 1 88 ? -4.727 -12.547 7.287 1.00 74.75 88 ILE A O 1
ATOM 611 N N . GLU A 1 89 ? -5.357 -10.477 7.908 1.00 80.69 89 GLU A N 1
ATOM 612 C CA . GLU A 1 89 ? -6.502 -10.920 8.686 1.00 80.69 89 GLU A CA 1
ATOM 613 C C . GLU A 1 89 ? -7.631 -11.377 7.747 1.00 80.69 89 GLU A C 1
ATOM 615 O O . GLU A 1 89 ? -7.898 -10.710 6.737 1.00 80.69 89 GLU A O 1
ATOM 620 N N . PRO A 1 90 ? -8.339 -12.475 8.066 1.00 81.75 90 PRO A N 1
ATOM 621 C CA . PRO A 1 90 ? -9.547 -12.852 7.344 1.00 81.75 90 PRO A CA 1
ATOM 622 C C . PRO A 1 90 ? -10.528 -11.678 7.268 1.00 81.75 90 PRO A C 1
ATOM 624 O O . PRO A 1 90 ? -10.778 -11.008 8.268 1.00 81.75 90 PRO A O 1
ATOM 627 N N . GLY A 1 91 ? -11.081 -11.427 6.083 1.00 84.69 91 GLY A N 1
ATOM 628 C CA . GLY A 1 91 ? -11.979 -10.292 5.851 1.00 84.69 91 GLY A CA 1
ATOM 629 C C . GLY A 1 91 ? -11.307 -9.026 5.314 1.00 84.69 91 GLY A C 1
ATOM 630 O O . GLY A 1 91 ? -11.994 -8.051 5.016 1.00 84.69 91 GLY A O 1
ATOM 631 N N . SER A 1 92 ? -9.979 -9.015 5.170 1.00 89.94 92 SER A N 1
ATOM 632 C CA . SER A 1 92 ? -9.275 -7.862 4.602 1.00 89.94 92 SER A CA 1
ATOM 633 C C . SER A 1 92 ? -9.636 -7.627 3.132 1.00 89.94 92 SER A C 1
ATOM 635 O O . SER A 1 92 ? -9.963 -8.544 2.376 1.00 89.94 92 SER A O 1
ATOM 637 N N . THR A 1 93 ? -9.554 -6.368 2.718 1.00 91.88 93 THR A N 1
ATOM 638 C CA . THR A 1 93 ? -9.689 -5.939 1.325 1.00 91.88 93 THR A CA 1
ATOM 639 C C . THR A 1 93 ? -8.304 -5.730 0.723 1.00 91.88 93 THR A C 1
ATOM 641 O O . THR A 1 93 ? -7.440 -5.122 1.354 1.00 91.88 93 THR A O 1
ATOM 644 N N . LEU A 1 94 ? -8.103 -6.210 -0.503 1.00 92.38 94 LEU A N 1
ATOM 645 C CA . LEU A 1 94 ? -6.900 -5.951 -1.286 1.00 92.38 94 LEU A CA 1
ATOM 646 C C . LEU A 1 94 ? -7.225 -4.933 -2.379 1.00 92.38 94 LEU A C 1
ATOM 648 O O . LEU A 1 94 ? -8.056 -5.201 -3.247 1.00 92.38 94 LEU A O 1
ATOM 652 N N . CYS A 1 95 ? -6.556 -3.784 -2.363 1.00 92.38 95 CYS A N 1
ATOM 653 C CA . CYS A 1 95 ? -6.503 -2.912 -3.529 1.00 92.38 95 CYS A CA 1
ATOM 654 C C . CYS A 1 95 ? -5.236 -3.202 -4.321 1.00 92.38 95 CYS A C 1
ATOM 656 O O . CYS A 1 95 ? -4.161 -3.391 -3.747 1.00 92.38 95 CYS A O 1
ATOM 658 N N . SER A 1 96 ? -5.330 -3.191 -5.641 1.00 90.75 96 SER A N 1
ATOM 659 C CA . SER A 1 9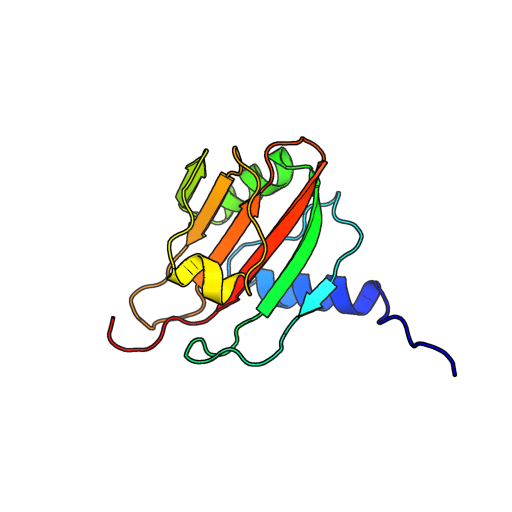6 ? -4.177 -3.460 -6.490 1.00 90.75 96 SER A CA 1
ATOM 660 C C . SER A 1 96 ? -4.251 -2.704 -7.802 1.00 90.75 96 SER A C 1
ATOM 662 O O . SER A 1 96 ? -5.319 -2.539 -8.390 1.00 90.75 96 SER A O 1
ATOM 664 N N . LYS A 1 97 ? -3.094 -2.247 -8.267 1.00 89.25 97 LYS A N 1
ATOM 665 C CA . LYS A 1 97 ? -2.926 -1.731 -9.620 1.00 89.25 97 LYS A CA 1
ATOM 666 C C . LYS A 1 97 ? -1.591 -2.233 -10.129 1.00 89.25 97 LYS A C 1
ATOM 668 O O . LYS A 1 97 ? -0.543 -1.875 -9.589 1.00 89.25 97 LYS A O 1
ATOM 673 N N . ASP A 1 98 ? -1.655 -3.089 -11.136 1.00 82.00 98 ASP A N 1
ATOM 674 C CA . ASP A 1 98 ? -0.492 -3.482 -11.913 1.00 82.00 98 ASP A CA 1
ATOM 675 C C . ASP A 1 98 ? -0.425 -2.584 -13.145 1.00 82.00 98 ASP A C 1
ATOM 677 O O . ASP A 1 98 ? -1.412 -2.405 -13.858 1.00 82.00 98 ASP A O 1
ATOM 681 N N . THR A 1 99 ? 0.735 -1.978 -13.366 1.00 69.56 99 THR A N 1
ATOM 682 C CA . THR A 1 99 ? 1.065 -1.379 -14.658 1.00 69.56 99 THR A CA 1
ATOM 683 C C . THR A 1 99 ? 1.490 -2.492 -15.619 1.00 69.56 99 THR A C 1
ATOM 685 O O . THR A 1 99 ? 1.940 -3.549 -15.168 1.00 69.56 99 THR A O 1
ATOM 688 N N . ASP A 1 100 ? 1.307 -2.292 -16.931 1.00 62.34 100 ASP A N 1
ATOM 689 C CA . ASP A 1 100 ? 1.647 -3.289 -17.962 1.00 62.34 100 ASP A CA 1
ATOM 690 C C . ASP A 1 100 ? 3.013 -3.935 -17.692 1.00 62.34 100 ASP A C 1
ATOM 692 O O . ASP A 1 100 ? 3.953 -3.230 -17.332 1.00 62.34 100 ASP A O 1
ATOM 696 N N . SER A 1 101 ? 3.131 -5.253 -17.885 1.00 56.72 101 SER A N 1
ATOM 697 C CA . SER A 1 101 ? 4.305 -6.093 -17.598 1.00 56.72 101 SER A CA 1
ATOM 698 C C . SER A 1 101 ? 5.667 -5.387 -17.745 1.00 56.72 101 SER A C 1
ATOM 700 O O . SER A 1 101 ? 6.276 -5.376 -18.818 1.00 56.72 101 SER A O 1
ATOM 702 N N . GLY A 1 102 ? 6.175 -4.814 -16.648 1.00 55.59 102 GLY A N 1
ATOM 703 C CA . GLY A 1 102 ? 7.492 -4.165 -16.583 1.00 55.59 102 GLY A CA 1
ATOM 704 C C . GLY A 1 102 ? 7.547 -2.681 -16.981 1.00 55.59 102 GLY A C 1
ATOM 705 O O . GLY A 1 102 ? 8.641 -2.136 -17.116 1.00 55.59 102 GLY 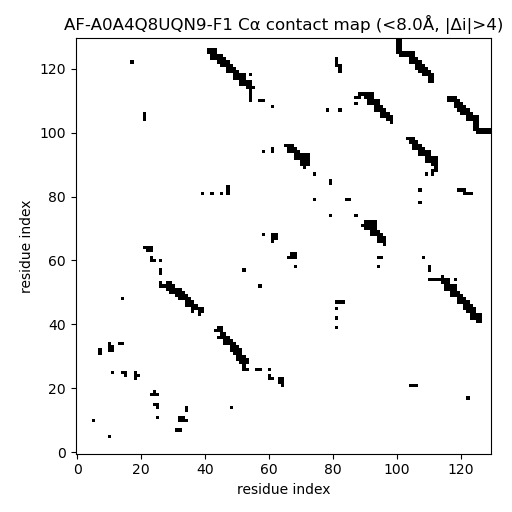A O 1
ATOM 706 N N . ARG A 1 103 ? 6.410 -2.000 -17.161 1.00 59.72 103 ARG A N 1
ATOM 707 C CA . ARG A 1 103 ? 6.323 -0.561 -17.454 1.00 59.72 103 ARG A CA 1
ATOM 708 C C . ARG A 1 103 ? 5.761 0.220 -16.268 1.00 59.72 103 ARG A C 1
ATOM 710 O O . ARG A 1 103 ? 4.652 0.734 -16.319 1.00 59.72 103 ARG A O 1
ATOM 717 N N . GLY A 1 104 ? 6.586 0.386 -15.240 1.00 68.94 104 GLY A N 1
ATOM 718 C CA . GLY A 1 104 ? 6.337 1.343 -14.162 1.00 68.94 104 GLY A CA 1
ATOM 719 C C . GLY A 1 104 ? 6.075 0.713 -12.794 1.00 68.94 104 GLY A C 1
ATOM 720 O O . GLY A 1 104 ? 6.164 -0.506 -12.629 1.00 68.94 104 GLY A O 1
ATOM 721 N N . PRO A 1 105 ? 5.838 1.554 -11.776 1.00 80.25 105 PRO A N 1
ATOM 722 C CA . PRO A 1 105 ? 5.508 1.087 -10.441 1.00 80.25 105 PRO A CA 1
ATOM 723 C C . PRO A 1 105 ? 4.107 0.458 -10.420 1.00 80.25 105 PRO A C 1
ATOM 725 O O . PRO A 1 105 ? 3.189 0.897 -11.110 1.00 80.25 105 PRO A O 1
ATOM 728 N N . ALA A 1 106 ? 3.962 -0.583 -9.617 1.00 90.31 106 ALA A N 1
ATOM 729 C CA . ALA A 1 106 ? 2.729 -1.259 -9.257 1.00 90.31 106 ALA A CA 1
ATOM 730 C C . ALA A 1 106 ? 2.551 -1.170 -7.738 1.00 90.31 106 ALA A C 1
ATOM 732 O O . ALA A 1 106 ? 3.514 -0.924 -7.001 1.00 90.31 106 ALA A O 1
ATOM 733 N N . PHE A 1 107 ? 1.325 -1.390 -7.264 1.00 93.06 107 PHE A N 1
ATOM 734 C CA . PHE A 1 107 ? 1.067 -1.419 -5.831 1.00 93.06 107 PHE A CA 1
ATOM 735 C C . PHE A 1 107 ? 0.076 -2.487 -5.388 1.00 93.06 107 PHE A C 1
ATOM 737 O O . PHE A 1 107 ? -0.773 -2.968 -6.149 1.00 93.06 107 PHE A O 1
ATOM 744 N N . ARG A 1 108 ? 0.181 -2.811 -4.100 1.00 93.50 108 ARG A N 1
ATOM 745 C CA . ARG A 1 108 ? -0.787 -3.578 -3.316 1.00 93.50 108 ARG A CA 1
ATOM 746 C C . ARG A 1 108 ? -1.100 -2.815 -2.038 1.00 93.50 108 ARG A C 1
ATOM 748 O O . ARG A 1 108 ? -0.183 -2.370 -1.358 1.00 93.50 108 ARG A O 1
ATOM 755 N N . VAL A 1 109 ? -2.377 -2.698 -1.700 1.00 94.19 109 VAL A N 1
ATOM 756 C CA . VAL A 1 109 ? -2.846 -2.148 -0.426 1.00 94.19 109 VAL A CA 1
ATOM 757 C C . VAL A 1 109 ? -3.650 -3.214 0.292 1.00 94.19 109 VAL A C 1
ATOM 759 O O . VAL A 1 109 ? -4.656 -3.681 -0.231 1.00 94.19 109 VAL A O 1
ATOM 762 N N . VAL A 1 110 ? -3.236 -3.560 1.502 1.00 94.00 110 VAL A N 1
ATOM 763 C CA . VAL A 1 110 ? -4.004 -4.399 2.417 1.00 94.00 110 VAL A CA 1
ATOM 764 C C . VAL A 1 110 ? -4.746 -3.498 3.380 1.00 94.00 110 VAL A C 1
ATOM 766 O O . VAL A 1 110 ? -4.122 -2.764 4.148 1.00 94.00 110 VAL A O 1
ATOM 769 N N . ILE A 1 111 ? -6.071 -3.582 3.348 1.00 93.31 111 ILE A N 1
ATOM 770 C CA . ILE A 1 111 ? -6.962 -2.853 4.243 1.00 93.31 111 ILE A CA 1
ATOM 771 C C . ILE A 1 111 ? -7.635 -3.874 5.169 1.00 93.31 111 ILE A C 1
ATOM 773 O O . ILE A 1 111 ? -8.354 -4.746 4.673 1.00 93.31 111 ILE A O 1
ATOM 777 N N . PRO A 1 112 ? -7.417 -3.806 6.491 1.00 91.56 112 PRO A N 1
ATOM 778 C CA . PRO A 1 112 ? -8.033 -4.732 7.438 1.00 91.56 112 PRO A CA 1
ATOM 779 C C . PRO A 1 112 ? -9.560 -4.533 7.516 1.00 91.56 112 PRO A C 1
ATOM 781 O O . PRO A 1 112 ? -10.069 -3.492 7.104 1.00 91.56 112 PRO A O 1
ATOM 784 N N . PRO A 1 113 ? -10.318 -5.502 8.061 1.00 87.12 113 PRO A N 1
ATOM 785 C CA . PRO A 1 113 ? -11.782 -5.428 8.121 1.00 87.12 113 PRO A CA 1
ATOM 786 C C . PRO A 1 113 ? -12.336 -4.442 9.164 1.00 87.12 113 PRO A C 1
ATOM 788 O O . PRO A 1 113 ? -13.546 -4.241 9.215 1.00 87.12 113 PRO A O 1
ATOM 791 N N . LYS A 1 114 ? -11.492 -3.890 10.043 1.00 83.69 114 LYS A N 1
ATOM 792 C CA . LYS A 1 114 ? -11.908 -3.004 11.141 1.00 83.69 114 LYS A CA 1
ATOM 793 C C . LYS A 1 114 ? -11.758 -1.546 10.741 1.00 83.69 114 LYS A C 1
ATOM 795 O O . LYS A 1 114 ? -10.711 -1.199 10.211 1.00 83.69 114 LYS A O 1
ATOM 800 N N . ASP A 1 115 ? -12.723 -0.713 11.130 1.00 74.19 115 ASP A N 1
ATOM 801 C CA . ASP A 1 115 ? -12.799 0.711 10.772 1.00 74.19 115 ASP A CA 1
ATOM 802 C C . ASP A 1 115 ? -11.482 1.470 10.987 1.00 74.19 115 ASP A C 1
ATOM 804 O O . ASP A 1 115 ? -11.077 2.223 10.112 1.00 74.19 115 ASP A O 1
ATOM 808 N N . SER A 1 116 ? -10.749 1.179 12.067 1.00 70.19 116 SER A N 1
ATOM 809 C CA . SER A 1 116 ? -9.349 1.580 12.243 1.00 70.19 116 SER A CA 1
ATOM 810 C C . SER A 1 116 ? -8.455 0.348 12.368 1.00 70.19 116 SER A C 1
ATOM 812 O O . SER A 1 116 ? -8.551 -0.403 13.348 1.00 70.19 116 SER A O 1
ATOM 814 N N . GLY A 1 117 ? -7.551 0.141 11.417 1.00 81.88 117 GLY A N 1
ATOM 815 C CA . GLY A 1 117 ? -6.621 -0.980 11.470 1.00 81.88 117 GLY A CA 1
ATOM 816 C C . GLY A 1 117 ? -5.310 -0.693 10.760 1.00 81.88 117 GLY A C 1
ATOM 817 O O . GLY A 1 117 ? -5.146 0.326 10.090 1.00 81.88 117 GLY A O 1
ATOM 818 N N . LYS A 1 118 ? -4.345 -1.595 10.949 1.00 92.62 118 LYS A N 1
ATOM 819 C CA . LYS A 1 118 ? -3.031 -1.467 10.330 1.00 92.62 118 LYS A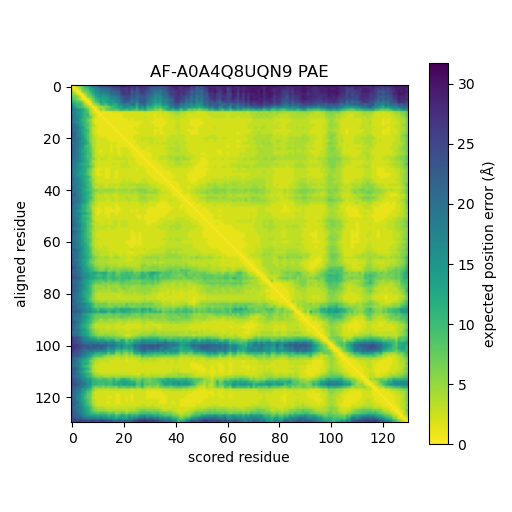 CA 1
ATOM 820 C C . LYS A 1 118 ? -3.137 -1.753 8.832 1.00 92.62 118 LYS A C 1
ATOM 822 O O . LYS A 1 118 ? -3.392 -2.883 8.427 1.00 92.62 118 LYS A O 1
ATOM 827 N N . ILE A 1 119 ? -2.958 -0.712 8.034 1.00 94.94 119 ILE A N 1
ATOM 828 C CA . ILE A 1 119 ? -2.913 -0.759 6.579 1.00 94.94 119 ILE A CA 1
ATOM 829 C C . ILE A 1 119 ? -1.470 -0.985 6.146 1.00 94.94 119 ILE A C 1
ATOM 831 O O . ILE A 1 119 ? -0.529 -0.467 6.754 1.00 94.94 119 ILE A O 1
ATOM 835 N N . HIS A 1 120 ? -1.309 -1.750 5.071 1.00 95.25 120 HIS A N 1
ATOM 836 C CA . HIS A 1 120 ? -0.016 -2.004 4.453 1.00 95.25 120 HIS A CA 1
ATOM 837 C C . HIS A 1 120 ? -0.071 -1.654 2.972 1.00 95.25 120 HIS A C 1
ATOM 839 O O . HIS A 1 120 ? -0.903 -2.188 2.245 1.00 95.25 120 HIS A O 1
ATOM 845 N N . VAL A 1 121 ? 0.823 -0.779 2.523 1.00 96.06 121 VAL A N 1
ATOM 846 C CA . VAL A 1 121 ? 0.961 -0.372 1.124 1.00 96.06 121 VAL A CA 1
ATOM 847 C C . VAL A 1 121 ? 2.320 -0.839 0.624 1.00 96.06 121 VAL A C 1
ATOM 849 O O . VAL A 1 121 ? 3.351 -0.316 1.040 1.00 96.06 121 VAL A O 1
ATOM 852 N N . ALA A 1 122 ? 2.327 -1.836 -0.254 1.00 95.44 122 ALA A N 1
ATOM 853 C CA . ALA A 1 122 ? 3.517 -2.263 -0.970 1.00 95.44 122 ALA A CA 1
ATOM 854 C C . ALA A 1 122 ? 3.571 -1.567 -2.329 1.00 95.44 122 ALA A C 1
ATOM 856 O O . ALA A 1 122 ? 2.611 -1.638 -3.095 1.00 95.44 122 ALA A O 1
ATOM 857 N N . ILE A 1 123 ? 4.702 -0.943 -2.644 1.00 94.88 123 ILE A N 1
ATOM 858 C CA . ILE A 1 123 ? 4.988 -0.350 -3.955 1.00 94.88 123 ILE A CA 1
ATOM 859 C C . ILE A 1 123 ? 6.220 -1.033 -4.510 1.00 94.88 123 ILE A C 1
ATOM 861 O O . ILE A 1 123 ? 7.194 -1.206 -3.786 1.00 94.88 123 ILE A O 1
ATOM 865 N N . TYR A 1 124 ? 6.184 -1.440 -5.771 1.00 92.62 124 TYR A N 1
ATOM 866 C CA . TYR A 1 124 ? 7.264 -2.195 -6.399 1.00 92.62 124 TYR A CA 1
ATOM 867 C C . TYR A 1 124 ? 7.216 -2.074 -7.919 1.00 92.62 124 TYR A C 1
ATOM 869 O O . TYR A 1 124 ? 6.208 -1.673 -8.484 1.00 92.62 124 TYR A O 1
ATOM 877 N N . GLN A 1 125 ? 8.284 -2.469 -8.605 1.00 89.75 125 GLN A N 1
ATOM 878 C CA . GLN A 1 125 ? 8.265 -2.660 -10.055 1.00 89.75 125 GLN A CA 1
ATOM 879 C C . GLN A 1 125 ? 8.154 -4.148 -10.388 1.00 89.75 125 GLN A C 1
ATOM 881 O O . GLN A 1 125 ? 8.830 -4.986 -9.784 1.00 89.75 125 GLN A O 1
ATOM 886 N N . LEU A 1 126 ? 7.282 -4.486 -11.342 1.00 84.69 126 LEU A N 1
ATOM 887 C CA . LEU A 1 126 ? 7.176 -5.854 -11.842 1.00 84.69 126 LEU A CA 1
ATOM 888 C C . LEU A 1 126 ? 8.460 -6.236 -12.601 1.00 84.69 126 LEU A C 1
ATOM 890 O O . LEU A 1 126 ? 8.946 -5.433 -13.402 1.00 84.69 126 LEU A O 1
ATOM 894 N N . PRO A 1 127 ? 8.996 -7.455 -12.404 1.00 80.81 127 PRO A N 1
ATOM 895 C CA . PRO A 1 127 ? 10.107 -7.946 -13.209 1.00 80.81 127 PRO A CA 1
ATOM 896 C C . PRO A 1 127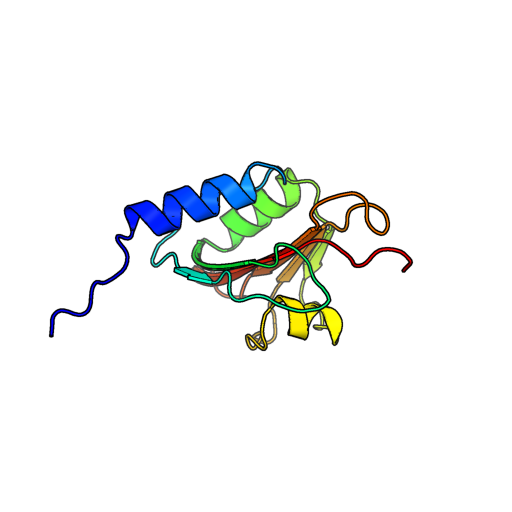 ? 9.729 -7.942 -14.694 1.00 80.81 127 PRO A C 1
ATOM 898 O O . PRO A 1 127 ? 8.617 -8.338 -15.052 1.00 80.81 127 PRO A O 1
ATOM 901 N N . ALA A 1 128 ? 10.654 -7.526 -15.559 1.00 70.81 128 ALA A N 1
ATOM 902 C CA . ALA A 1 128 ? 10.435 -7.555 -17.001 1.00 70.81 128 ALA A CA 1
ATOM 903 C C . ALA A 1 128 ? 10.167 -8.992 -17.491 1.00 70.81 128 ALA A C 1
ATOM 905 O O . ALA A 1 128 ? 10.881 -9.921 -17.113 1.00 70.81 128 ALA A O 1
ATOM 906 N N . GLY A 1 129 ? 9.166 -9.161 -18.364 1.00 63.72 129 GLY A N 1
ATOM 907 C CA . GLY A 1 129 ? 8.910 -10.426 -19.066 1.00 63.72 129 GLY A CA 1
ATOM 908 C C . GLY A 1 129 ? 7.955 -11.414 -18.385 1.00 63.72 129 GLY A C 1
ATOM 909 O O . GLY A 1 129 ? 8.111 -12.616 -18.594 1.00 63.72 129 GLY A O 1
ATOM 910 N N . ARG A 1 130 ? 6.986 -10.938 -17.590 1.00 55.09 130 ARG A N 1
ATOM 911 C CA . ARG A 1 130 ? 5.818 -11.738 -17.175 1.00 55.09 130 ARG A CA 1
ATOM 912 C C . ARG A 1 130 ? 4.598 -11.504 -18.049 1.00 55.09 130 ARG A C 1
ATOM 914 O O . ARG A 1 130 ? 4.360 -10.333 -18.414 1.00 55.09 130 ARG A O 1
#

Sequence (130 aa):
MTMDSPATGDASSLAASLFAPLDLSLPASADGIAVDQTPLEPFAGASLTSFTADTEEMKSICVSAGSMVAPNAEIVAQDAKVLRGVGIEPGSTLCSKDTDSGRGPAFRVVIPPKDSGKIHVAIYQLPAGR

pLDDT: mean 85.04, std 13.94, range [38.38, 96.81]

Solvent-accessible surface area (backbone atoms only — not comparable to full-atom values): 7161 Å² total; per-residue (Å²): 137,81,81,78,67,80,54,63,70,58,32,49,55,50,50,42,64,67,26,50,87,58,59,38,69,76,53,92,62,54,40,80,51,43,70,44,65,67,87,41,89,77,27,54,83,26,31,36,36,36,28,34,27,46,35,66,58,47,52,51,40,36,53,74,38,68,32,51,77,35,76,58,52,80,81,49,78,65,54,37,55,60,49,70,65,62,82,77,62,88,59,18,30,36,31,35,40,80,44,63,68,45,61,53,70,24,41,40,34,43,35,44,71,43,65,70,30,70,30,39,39,22,36,26,27,53,50,75,85,103

Secondary structure (DSSP, 8-state):
----PPPHHHHHHHHHHHHGGGT----TT-EEEEEE---BTTBTT-EEEEEEEEHHHHHHHHHHTT-EEEET----HHHHHHTTTPPPPTT-EEEEE--STTSSEEEEEEE-SSSEEEEEEEEEEPPTT-

Nearest PDB structures (foldseek):
  3soi-assembly2_B  TM=3.283E-01  e=7.501E-01  Bacillus licheniformis
  7qv0-assembly1_A-2  TM=2.141E-01  e=3.802E-01  Candidatus Scalindua brodae
  7q3h-assembly1_A  TM=2.328E-01  e=3.460E+00  Desulfofustis sp. PB-SRB1
  3bdr-assembly1_A-2  TM=1.612E-01  e=2.079E+00  Synechococcus elongatus

Foldseek 3Di:
DDDPPPPPVVQQVVVQVLQVVLQAHDQPQWDPWDKDQPDAPPWPRKMKIKTKGFLVSRVVRLVSSVWDKAWQDDDDPVNCRSQVNPDADGGWIWTWDDDPAQPDKIWIWTRHNDRIDMIMIIITGHPHDD

Radius of gyration: 14.16 Å; Cα contacts (8 Å, |Δi|>4): 268; chains: 1; bounding box: 36×30×43 Å

Mean predicted aligned error: 6.35 Å